Protein AF-A0A645AWK2-F1 (afdb_monomer_lite)

Radius of gyration: 14.15 Å; chains: 1; bounding box: 34×28×27 Å

Organism: NCBI:txid1076179

Secondary structure (DSSP, 8-state):
-PPPP-GGG---EEEE-TT--HHHHHHTTSS-TTSEEEE----SSGGG-PPPSS----SSSSHHHHHHHT-

Sequence (71 aa):
MLGTVTKEMGFKWAEFTPNTAIKKYIEDGQVPKEMHFLQNPDAHYLENILEASRQIVLEENTPQGVINALK

pLDDT: mean 86.82, std 7.55, range [45.84, 95.44]

Structure (mmCIF, N/CA/C/O backbone):
data_AF-A0A645AWK2-F1
#
_entry.id   AF-A0A645AWK2-F1
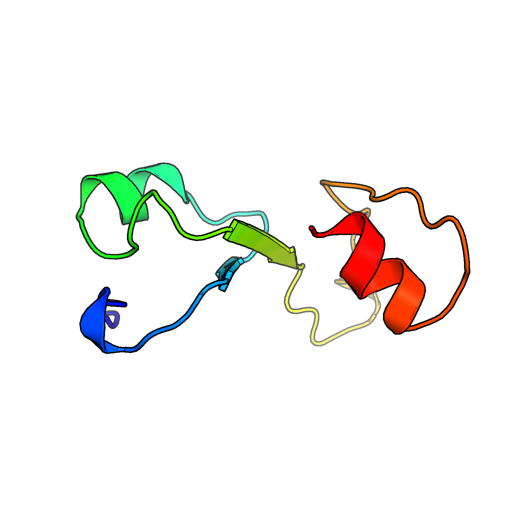#
loop_
_atom_site.group_PDB
_atom_site.id
_atom_site.type_symbol
_atom_site.label_atom_id
_atom_site.label_alt_id
_atom_site.label_comp_id
_atom_site.label_asym_id
_atom_site.label_entity_id
_atom_site.label_seq_id
_atom_site.pdbx_PDB_ins_code
_atom_site.Cartn_x
_atom_site.Cartn_y
_atom_site.Cartn_z
_atom_site.occupancy
_atom_site.B_iso_or_equiv
_atom_site.auth_seq_id
_atom_site.auth_comp_id
_atom_site.auth_asym_id
_atom_site.auth_atom_id
_atom_site.pdbx_PDB_model_num
ATOM 1 N N . MET A 1 1 ? -12.697 -16.742 -6.891 1.00 45.84 1 MET A N 1
ATOM 2 C CA . MET A 1 1 ? -13.173 -15.695 -5.965 1.00 45.84 1 MET A CA 1
ATOM 3 C C . MET A 1 1 ? -11.929 -15.040 -5.390 1.00 45.84 1 MET A C 1
ATOM 5 O O . MET A 1 1 ? -11.097 -15.769 -4.867 1.00 45.84 1 MET A O 1
ATOM 9 N N . LEU A 1 2 ? -11.732 -13.736 -5.598 1.00 62.88 2 LEU A N 1
ATOM 10 C CA . LEU A 1 2 ? -10.701 -12.985 -4.868 1.00 62.88 2 LEU A CA 1
ATOM 11 C C . LEU A 1 2 ? -11.173 -12.848 -3.411 1.00 62.88 2 LEU A C 1
ATOM 13 O O . LEU A 1 2 ? -12.379 -12.771 -3.176 1.00 62.88 2 LEU A O 1
ATOM 17 N N . GLY A 1 3 ? -10.254 -12.924 -2.448 1.00 69.62 3 GLY A N 1
ATOM 18 C CA . GLY A 1 3 ? -10.591 -12.896 -1.022 1.00 69.62 3 GLY A CA 1
ATOM 19 C C . GLY A 1 3 ? -11.091 -11.524 -0.560 1.00 69.62 3 GLY A C 1
ATOM 20 O O . GLY A 1 3 ? -10.691 -10.500 -1.104 1.00 69.62 3 GLY A O 1
ATOM 21 N N . THR A 1 4 ? -11.949 -11.512 0.459 1.00 85.00 4 THR A N 1
ATOM 22 C CA . THR A 1 4 ? -12.437 -10.296 1.126 1.00 85.00 4 THR A CA 1
ATOM 23 C C . THR A 1 4 ? -11.696 -10.107 2.443 1.00 85.00 4 THR A C 1
ATOM 25 O O . THR A 1 4 ? -11.584 -11.050 3.225 1.00 85.00 4 THR A O 1
ATOM 28 N N . VAL A 1 5 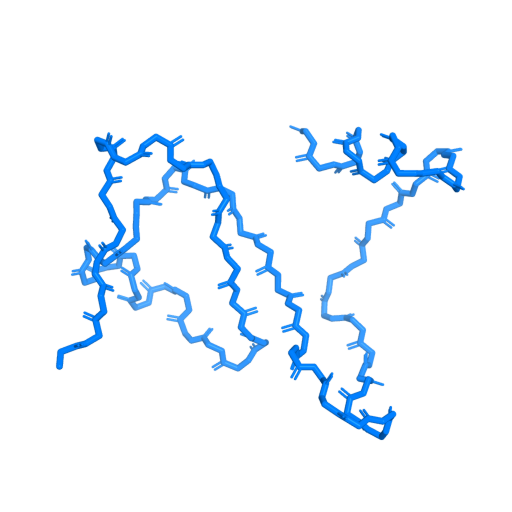? -11.229 -8.888 2.707 1.00 85.69 5 VAL A N 1
ATOM 29 C CA . VAL A 1 5 ? -10.732 -8.491 4.027 1.00 85.69 5 VAL A CA 1
ATOM 30 C C . VAL A 1 5 ? -11.911 -7.963 4.833 1.00 85.69 5 VAL A C 1
ATOM 32 O O . VAL A 1 5 ? -12.638 -7.088 4.369 1.00 85.69 5 VAL A O 1
ATOM 35 N N . THR A 1 6 ? -12.110 -8.474 6.046 1.00 84.31 6 THR A N 1
ATOM 36 C CA . THR A 1 6 ? -13.190 -8.014 6.928 1.00 84.31 6 THR A CA 1
ATOM 37 C C . THR A 1 6 ? -12.637 -7.324 8.172 1.00 84.31 6 THR A C 1
ATOM 39 O O . THR A 1 6 ? -11.467 -7.484 8.531 1.00 84.31 6 THR A O 1
ATOM 42 N N . LYS A 1 7 ? -13.477 -6.535 8.855 1.00 84.75 7 LYS A N 1
ATOM 43 C CA . LYS A 1 7 ? -13.066 -5.799 10.064 1.00 84.75 7 LYS A CA 1
ATOM 44 C C . LYS A 1 7 ? -12.683 -6.738 11.207 1.00 84.75 7 LYS A C 1
ATOM 46 O O . LYS A 1 7 ? -11.794 -6.420 11.993 1.00 84.75 7 LYS A O 1
ATOM 51 N N . GLU A 1 8 ? -13.332 -7.896 11.281 1.00 88.56 8 GLU A N 1
ATOM 52 C CA . GLU A 1 8 ? -13.133 -8.914 12.315 1.00 88.56 8 GLU A CA 1
ATOM 53 C C . GLU A 1 8 ? -11.733 -9.538 12.251 1.00 88.56 8 GLU A C 1
ATOM 55 O O . GLU A 1 8 ? -11.235 -10.022 13.263 1.00 88.56 8 GLU A O 1
ATOM 60 N N . MET A 1 9 ? -11.066 -9.475 11.092 1.00 90.56 9 MET A N 1
ATOM 61 C CA . MET A 1 9 ? -9.686 -9.948 10.936 1.00 90.56 9 MET A CA 1
ATOM 62 C C . MET A 1 9 ? -8.663 -9.035 11.631 1.00 90.56 9 MET A C 1
ATOM 64 O O . MET A 1 9 ? -7.513 -9.422 11.811 1.00 90.56 9 MET A O 1
ATOM 68 N N . GLY A 1 10 ? -9.052 -7.814 12.017 1.00 88.62 10 GLY A N 1
ATOM 69 C CA . GLY A 1 10 ? -8.212 -6.904 12.798 1.00 88.62 10 GLY A CA 1
ATOM 70 C C . GLY A 1 10 ? -7.061 -6.238 12.033 1.00 88.62 10 GLY A C 1
ATOM 71 O O . GLY A 1 10 ? -6.284 -5.498 12.644 1.00 88.62 10 GLY A O 1
ATOM 72 N N . PHE A 1 11 ? -6.956 -6.440 10.716 1.00 90.12 11 PHE A N 1
ATOM 73 C CA . PHE A 1 11 ? -5.950 -5.775 9.887 1.00 90.12 11 PHE A CA 1
ATOM 74 C C . PHE A 1 11 ? -6.142 -4.253 9.867 1.00 90.12 11 PHE A C 1
ATOM 76 O O . PHE A 1 11 ? -7.260 -3.740 9.868 1.00 90.12 11 PHE A O 1
ATOM 83 N N . LYS A 1 12 ? -5.023 -3.521 9.841 1.00 88.69 12 LYS A N 1
ATOM 84 C CA . LYS A 1 12 ? -4.996 -2.045 9.806 1.00 88.69 12 LYS A CA 1
ATOM 85 C C . LYS A 1 12 ? -4.559 -1.480 8.458 1.00 88.69 12 LYS A C 1
ATOM 87 O O . LYS A 1 12 ? -4.875 -0.336 8.147 1.00 88.69 12 LYS A O 1
ATOM 92 N N . TRP A 1 13 ? -3.862 -2.292 7.672 1.00 89.81 13 TRP A N 1
ATOM 93 C CA . TRP A 1 13 ? -3.223 -1.905 6.423 1.00 89.81 13 TRP A CA 1
ATOM 94 C C . TRP A 1 13 ? -3.592 -2.887 5.320 1.00 89.81 13 TRP A C 1
ATOM 96 O O . TRP A 1 13 ? -3.639 -4.093 5.565 1.00 89.81 13 TRP A O 1
ATOM 106 N N . ALA A 1 14 ? -3.863 -2.365 4.129 1.00 90.25 14 ALA A N 1
ATOM 107 C CA . ALA A 1 14 ? -4.018 -3.141 2.908 1.00 90.25 14 ALA A CA 1
ATOM 108 C C . ALA A 1 14 ? -2.996 -2.649 1.878 1.00 90.25 14 ALA A C 1
ATOM 110 O O . ALA A 1 14 ? -2.828 -1.444 1.672 1.00 90.25 14 ALA A O 1
ATOM 111 N N . GLU A 1 15 ? -2.294 -3.590 1.260 1.00 89.44 15 GLU A N 1
ATOM 112 C CA . GLU A 1 15 ? -1.302 -3.324 0.226 1.00 89.44 15 GLU A CA 1
ATOM 113 C C . GLU A 1 15 ? -1.903 -3.566 -1.158 1.00 89.44 15 GLU A C 1
ATOM 115 O O . GLU A 1 15 ? -2.640 -4.529 -1.371 1.00 89.44 15 GLU A O 1
ATOM 120 N N . PHE A 1 16 ? -1.565 -2.693 -2.103 1.00 89.31 16 PHE A N 1
ATOM 121 C CA . PHE A 1 16 ? -1.983 -2.791 -3.491 1.00 89.31 16 PHE A CA 1
ATOM 122 C C . PHE A 1 16 ? -0.818 -2.524 -4.441 1.00 89.31 16 PHE A C 1
ATOM 124 O O . PHE A 1 16 ? 0.078 -1.737 -4.143 1.00 89.31 16 PHE A O 1
ATOM 131 N N . THR A 1 17 ? -0.875 -3.095 -5.643 1.00 88.81 17 THR A N 1
ATOM 132 C CA . THR A 1 17 ? 0.028 -2.676 -6.722 1.00 88.81 17 THR A CA 1
ATOM 133 C C . THR A 1 17 ? -0.420 -1.327 -7.304 1.00 88.81 17 THR A C 1
ATOM 135 O O . THR A 1 17 ? -1.615 -1.007 -7.243 1.00 88.81 17 THR A O 1
ATOM 138 N N . PRO A 1 18 ? 0.477 -0.525 -7.915 1.00 85.19 18 PRO A N 1
ATOM 139 C CA . PRO A 1 18 ? 0.153 0.825 -8.393 1.00 85.19 18 PRO A CA 1
ATOM 140 C C . PRO A 1 18 ? -1.003 0.876 -9.401 1.00 85.19 18 PRO A C 1
ATOM 142 O O . PRO A 1 18 ? -1.738 1.857 -9.451 1.00 85.19 18 PRO A O 1
ATOM 145 N N . ASN A 1 19 ? -1.199 -0.202 -10.166 1.00 85.50 19 ASN A N 1
ATOM 146 C CA . ASN A 1 19 ? -2.243 -0.303 -11.187 1.00 85.50 19 ASN A CA 1
ATOM 147 C C . ASN A 1 19 ? -3.596 -0.785 -10.638 1.00 85.50 19 ASN A C 1
ATOM 149 O O . ASN A 1 19 ? -4.556 -0.936 -11.395 1.00 85.50 19 ASN A O 1
ATOM 153 N N . THR A 1 20 ? -3.697 -1.059 -9.335 1.00 87.69 20 THR A N 1
ATOM 154 C CA . THR A 1 20 ? -4.944 -1.548 -8.748 1.00 87.69 20 THR A CA 1
ATOM 155 C C . THR A 1 20 ? -5.960 -0.418 -8.584 1.00 87.69 20 THR A C 1
ATOM 157 O O . THR A 1 20 ? -5.684 0.617 -7.980 1.00 87.69 20 THR A O 1
ATOM 160 N N . ALA A 1 21 ? -7.191 -0.643 -9.051 1.00 89.00 21 ALA A N 1
ATOM 161 C CA . ALA A 1 21 ? -8.315 0.270 -8.853 1.00 89.00 21 ALA A CA 1
ATOM 162 C C . ALA A 1 21 ? -8.872 0.180 -7.417 1.00 89.00 21 ALA A C 1
ATOM 164 O O . ALA A 1 21 ? -9.967 -0.337 -7.205 1.00 89.00 21 ALA A O 1
ATOM 165 N N . ILE A 1 22 ? -8.128 0.689 -6.426 1.00 89.19 22 ILE A N 1
ATOM 166 C CA . ILE A 1 22 ? -8.451 0.601 -4.983 1.00 89.19 22 ILE A CA 1
ATOM 167 C C . ILE A 1 22 ? -9.903 1.011 -4.691 1.00 89.19 22 ILE A C 1
ATOM 169 O O . ILE A 1 22 ? -10.609 0.323 -3.957 1.00 89.19 22 ILE A O 1
ATOM 173 N N . LYS A 1 23 ? -10.386 2.089 -5.326 1.00 90.56 23 LYS A N 1
ATOM 174 C CA . LYS A 1 23 ? -11.762 2.584 -5.162 1.00 90.56 23 LYS A CA 1
ATOM 175 C C . LYS A 1 23 ? -12.815 1.497 -5.419 1.00 90.56 23 LYS A C 1
ATOM 177 O O . LYS A 1 23 ? -13.751 1.380 -4.636 1.00 90.56 23 LYS A O 1
ATOM 182 N N . LYS A 1 24 ? -12.623 0.663 -6.447 1.00 92.44 24 LYS A N 1
ATOM 183 C CA . LYS A 1 24 ? -13.537 -0.438 -6.774 1.00 92.44 24 LYS A CA 1
ATOM 184 C C . LYS A 1 24 ? -13.599 -1.477 -5.652 1.00 92.44 24 LYS A C 1
ATOM 186 O O . LYS A 1 24 ? -14.681 -1.924 -5.306 1.00 92.44 24 LYS A O 1
ATOM 191 N N . TYR A 1 25 ? -12.462 -1.825 -5.050 1.00 89.69 25 TYR A N 1
ATOM 192 C CA . TYR A 1 25 ? -12.407 -2.788 -3.942 1.00 89.69 25 TYR A CA 1
ATOM 193 C C . TYR A 1 25 ? -13.114 -2.274 -2.682 1.00 89.69 25 TYR A C 1
ATOM 195 O O . TYR A 1 25 ? -13.706 -3.061 -1.94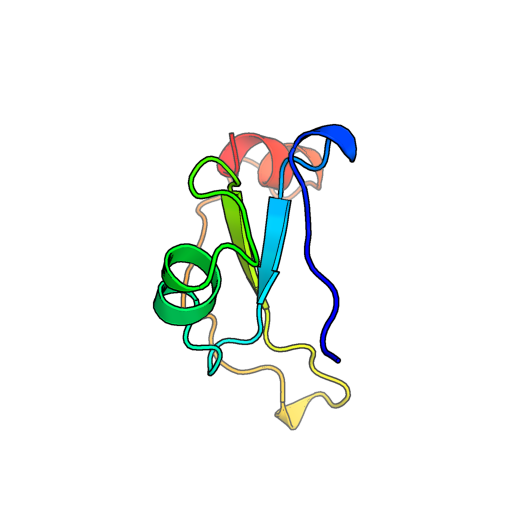7 1.00 89.69 25 TYR A O 1
ATOM 203 N N . ILE A 1 26 ? -13.083 -0.960 -2.450 1.00 90.81 26 ILE A N 1
ATOM 204 C CA . ILE A 1 26 ? -13.821 -0.325 -1.353 1.00 90.81 26 ILE A CA 1
ATOM 205 C C . ILE A 1 26 ? -15.328 -0.319 -1.652 1.00 90.81 26 ILE A C 1
ATOM 207 O O . ILE A 1 26 ? -16.122 -0.692 -0.791 1.00 90.81 26 ILE A O 1
ATOM 211 N N . GLU A 1 27 ? -15.728 0.084 -2.863 1.00 92.25 27 GLU A N 1
ATOM 212 C CA . GLU A 1 27 ? -17.138 0.145 -3.289 1.00 92.25 27 GLU A CA 1
ATOM 213 C C . GLU A 1 27 ? -17.798 -1.241 -3.336 1.00 92.25 27 GLU A C 1
ATOM 215 O O . GLU A 1 27 ? -18.94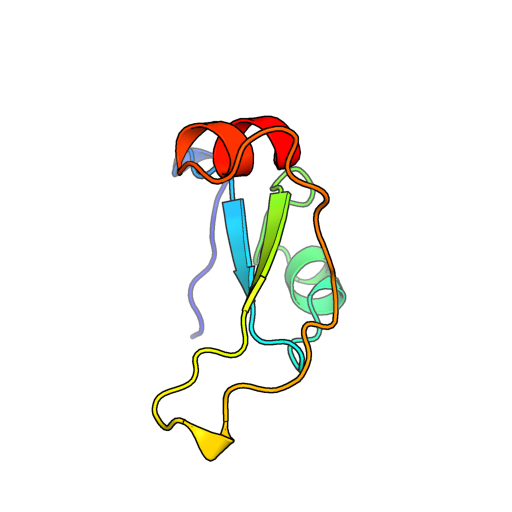5 -1.386 -2.919 1.00 92.25 27 GLU A O 1
ATOM 220 N N . ASP A 1 28 ? -17.052 -2.267 -3.755 1.00 90.88 28 ASP A N 1
ATOM 221 C CA . ASP A 1 28 ? -17.498 -3.664 -3.786 1.00 90.88 28 ASP A CA 1
ATOM 222 C C . ASP A 1 28 ? -17.474 -4.325 -2.385 1.00 90.88 28 ASP A C 1
ATOM 224 O O . ASP A 1 28 ? -17.801 -5.505 -2.252 1.00 90.88 28 ASP A O 1
ATOM 228 N N . GLY A 1 29 ? -17.067 -3.602 -1.330 1.00 88.06 29 GLY A N 1
ATOM 229 C CA . GLY A 1 29 ? -17.019 -4.109 0.047 1.00 88.06 29 GLY A CA 1
ATOM 230 C C . GLY A 1 29 ? -15.923 -5.148 0.311 1.00 88.06 29 GLY A C 1
ATOM 231 O O . GLY A 1 29 ? -15.988 -5.866 1.306 1.00 88.06 29 GLY A O 1
ATOM 232 N N . GLN A 1 30 ? -14.920 -5.249 -0.565 1.00 90.62 30 GLN A N 1
ATOM 233 C CA . GLN A 1 30 ? -13.825 -6.214 -0.436 1.00 90.62 30 GLN A CA 1
ATOM 234 C C . GLN A 1 30 ? -12.742 -5.760 0.546 1.00 90.62 30 GLN A C 1
ATOM 236 O O . GLN A 1 30 ? -12.033 -6.602 1.097 1.00 90.62 30 GLN A O 1
ATOM 241 N N . VAL A 1 31 ? -12.612 -4.445 0.753 1.00 91.06 31 VAL A N 1
ATOM 242 C CA . VAL A 1 31 ? -11.673 -3.844 1.706 1.00 91.06 31 VAL A CA 1
ATOM 243 C C . VAL A 1 31 ? -12.372 -2.732 2.503 1.00 91.06 31 VAL A C 1
ATOM 245 O O . VAL A 1 31 ? -12.976 -1.840 1.901 1.00 91.06 31 VAL A O 1
ATOM 248 N N . PRO A 1 32 ? -12.302 -2.745 3.849 1.00 90.81 32 PRO A N 1
ATOM 249 C CA . PRO A 1 32 ? -12.863 -1.693 4.687 1.00 90.81 32 PRO A CA 1
ATOM 250 C C . PRO A 1 32 ? -12.248 -0.320 4.386 1.00 90.81 32 PRO A C 1
ATOM 252 O O . PRO A 1 32 ? -11.030 -0.167 4.301 1.00 90.81 32 PRO A O 1
ATOM 255 N N . LYS A 1 33 ? -13.101 0.705 4.276 1.00 89.06 33 LYS A N 1
ATOM 256 C CA . LYS A 1 33 ? -12.703 2.085 3.942 1.00 89.06 33 LYS A CA 1
ATOM 257 C C . LYS A 1 33 ? -11.805 2.754 4.990 1.00 89.06 33 LYS A C 1
ATOM 259 O O . LYS A 1 33 ? -11.183 3.766 4.697 1.00 89.06 33 LYS A O 1
ATOM 264 N N . GLU A 1 34 ? -11.804 2.243 6.217 1.00 89.31 34 GLU A N 1
ATOM 265 C CA . GLU A 1 34 ? -11.001 2.749 7.332 1.00 89.31 34 GLU A CA 1
ATOM 266 C C . GLU A 1 34 ? -9.566 2.203 7.370 1.00 89.31 34 GLU A C 1
ATOM 268 O O . GLU A 1 34 ? -8.790 2.621 8.225 1.00 89.31 34 GLU A O 1
ATOM 273 N N . MET A 1 35 ? -9.220 1.246 6.503 1.00 90.25 35 MET A N 1
ATOM 274 C CA . MET A 1 35 ? -7.856 0.729 6.435 1.00 90.25 35 MET A CA 1
ATOM 275 C C . MET A 1 35 ? -6.926 1.750 5.786 1.00 90.25 35 MET A C 1
ATOM 277 O O . MET A 1 35 ? -7.307 2.483 4.874 1.00 90.25 35 MET A O 1
ATOM 281 N N . HIS A 1 36 ? -5.675 1.762 6.230 1.00 88.38 36 HIS A N 1
ATOM 282 C CA . HIS A 1 36 ? -4.628 2.516 5.561 1.00 88.38 36 HIS A CA 1
ATOM 283 C C . HIS A 1 36 ? -4.143 1.751 4.322 1.00 88.38 36 HIS A C 1
ATOM 285 O O . HIS A 1 36 ? -4.080 0.519 4.327 1.00 88.38 36 HIS A O 1
ATOM 291 N N . PHE A 1 37 ? -3.775 2.477 3.265 1.00 88.00 37 PHE A N 1
ATOM 292 C CA . PHE A 1 37 ? -3.346 1.876 2.002 1.00 88.00 37 PHE A CA 1
ATOM 293 C C . PHE A 1 37 ? -1.869 2.129 1.725 1.00 88.00 37 PHE A C 1
ATOM 295 O O . PHE A 1 37 ? -1.411 3.276 1.756 1.00 88.00 37 PHE A O 1
ATOM 302 N N . LEU A 1 38 ? -1.155 1.052 1.404 1.00 88.31 38 LEU A N 1
ATOM 303 C CA . LEU A 1 38 ? 0.193 1.092 0.844 1.00 88.31 38 LEU A CA 1
ATOM 304 C C . LEU A 1 38 ? 0.135 0.707 -0.630 1.00 88.31 38 LEU A C 1
ATOM 306 O O . LEU A 1 38 ? -0.611 -0.194 -1.010 1.00 88.31 38 LEU A O 1
ATOM 310 N N . GLN A 1 39 ? 0.921 1.401 -1.451 1.00 87.25 39 GLN A N 1
ATOM 311 C CA . GLN A 1 39 ? 1.099 1.060 -2.855 1.00 87.25 39 GLN A CA 1
ATOM 312 C C . GLN A 1 39 ? 2.559 0.719 -3.112 1.00 87.25 39 GLN A C 1
ATOM 314 O O . GLN A 1 39 ? 3.409 1.603 -3.045 1.00 87.25 39 GLN A O 1
ATOM 319 N N . ASN A 1 40 ? 2.826 -0.545 -3.424 1.00 87.12 40 ASN A N 1
ATOM 320 C CA . ASN A 1 40 ? 4.166 -1.052 -3.700 1.00 87.12 40 ASN A CA 1
ATOM 321 C C . ASN A 1 40 ? 4.166 -1.810 -5.031 1.00 87.12 40 ASN A C 1
ATOM 323 O O . ASN A 1 40 ? 3.162 -2.431 -5.375 1.00 87.12 40 ASN A O 1
ATOM 327 N N . PRO A 1 41 ? 5.270 -1.793 -5.793 1.00 86.69 41 PRO A N 1
ATOM 328 C CA . PRO A 1 41 ? 5.311 -2.373 -7.134 1.00 86.69 41 PRO A CA 1
ATOM 329 C C . PRO A 1 41 ? 5.211 -3.905 -7.173 1.00 86.69 41 PRO A C 1
ATOM 331 O O . PRO A 1 41 ? 5.011 -4.439 -8.259 1.00 86.69 41 PRO A O 1
ATOM 334 N N . ASP A 1 42 ? 5.363 -4.597 -6.036 1.00 88.62 42 ASP A N 1
ATOM 335 C CA . ASP A 1 42 ? 5.496 -6.063 -5.969 1.00 88.62 42 ASP A CA 1
ATOM 336 C C . ASP A 1 42 ? 6.555 -6.582 -6.968 1.00 88.62 42 ASP A C 1
ATOM 338 O O . ASP A 1 42 ? 6.361 -7.512 -7.755 1.00 88.62 42 ASP A O 1
ATOM 342 N N . ALA A 1 43 ? 7.683 -5.866 -7.016 1.00 88.56 43 ALA A N 1
ATOM 343 C CA . ALA A 1 43 ? 8.724 -6.075 -8.008 1.00 88.56 43 ALA A CA 1
ATOM 344 C C . ALA A 1 43 ? 9.463 -7.396 -7.753 1.00 88.56 43 ALA A C 1
ATOM 346 O O . ALA A 1 43 ? 10.065 -7.590 -6.698 1.00 88.56 43 ALA A O 1
ATOM 347 N N . HIS A 1 44 ? 9.465 -8.276 -8.756 1.00 90.69 44 HIS A N 1
ATOM 348 C CA . HIS A 1 44 ? 10.211 -9.542 -8.742 1.00 90.69 44 HIS A CA 1
ATOM 349 C C . HIS A 1 44 ? 11.575 -9.435 -9.447 1.00 90.69 44 HIS A C 1
ATOM 351 O O . HIS A 1 44 ? 12.429 -10.306 -9.283 1.00 90.69 44 HIS A O 1
ATOM 357 N N . TYR A 1 45 ? 11.786 -8.353 -10.203 1.00 90.88 45 TYR A N 1
ATOM 358 C CA . TYR A 1 45 ? 13.030 -8.028 -10.898 1.00 90.88 45 TYR A CA 1
ATOM 359 C C . TYR A 1 45 ? 13.384 -6.549 -10.704 1.00 90.88 45 TYR A C 1
ATOM 361 O O . TYR A 1 45 ? 12.513 -5.719 -10.428 1.00 90.88 45 TYR A O 1
ATOM 369 N N . LEU A 1 46 ? 14.669 -6.214 -10.843 1.00 89.00 46 LEU A N 1
ATOM 370 C CA . LEU A 1 46 ? 15.189 -4.868 -10.570 1.00 89.00 46 LEU A CA 1
ATOM 371 C C . LEU A 1 46 ? 14.598 -3.818 -11.513 1.00 89.00 46 LEU A C 1
ATOM 373 O O . LEU A 1 46 ? 14.259 -2.721 -11.085 1.00 89.00 46 LEU A O 1
ATOM 377 N N . GLU A 1 47 ? 14.414 -4.170 -12.780 1.00 87.19 47 GLU A N 1
ATOM 378 C CA . GLU A 1 47 ? 13.795 -3.329 -13.802 1.00 87.19 47 GLU A CA 1
ATOM 379 C C . GLU A 1 47 ? 12.322 -2.992 -13.514 1.00 87.19 47 GLU A C 1
ATOM 381 O O . GLU A 1 47 ? 11.776 -2.061 -14.103 1.00 87.19 47 GLU A O 1
ATOM 386 N N . ASN A 1 48 ? 11.673 -3.724 -12.601 1.00 84.38 48 ASN A N 1
ATOM 387 C CA . ASN A 1 48 ? 10.308 -3.450 -12.157 1.00 84.38 48 ASN A CA 1
ATOM 388 C C . ASN A 1 48 ? 10.248 -2.563 -10.906 1.00 84.38 48 ASN A C 1
ATOM 390 O O . ASN A 1 48 ? 9.151 -2.213 -10.466 1.00 84.38 48 ASN A O 1
ATOM 394 N N . ILE A 1 49 ? 11.394 -2.168 -10.341 1.00 85.12 49 ILE A N 1
ATOM 395 C CA . ILE A 1 49 ? 11.458 -1.129 -9.312 1.00 85.12 49 ILE A CA 1
ATOM 396 C C . ILE A 1 49 ? 11.288 0.221 -10.014 1.00 85.12 49 ILE A C 1
ATOM 398 O O . ILE A 1 49 ? 12.245 0.859 -10.448 1.00 85.12 49 ILE A O 1
ATOM 402 N N . LEU A 1 50 ? 10.029 0.618 -10.178 1.00 78.62 50 LEU A N 1
ATOM 403 C CA . LEU A 1 50 ? 9.644 1.899 -10.760 1.00 78.62 50 LEU A CA 1
ATOM 404 C C . LEU A 1 50 ? 9.759 3.024 -9.729 1.00 78.62 50 LEU A C 1
ATOM 406 O O . LEU A 1 50 ? 9.810 2.790 -8.519 1.00 78.62 50 LEU A O 1
ATOM 410 N N . GLU A 1 51 ? 9.743 4.261 -10.217 1.00 77.56 51 GLU A N 1
ATOM 411 C CA . GLU A 1 51 ? 9.622 5.427 -9.350 1.00 77.56 51 GLU A CA 1
ATOM 412 C C . GLU A 1 51 ? 8.335 5.340 -8.517 1.00 77.56 51 GLU A C 1
ATOM 414 O O . GLU A 1 51 ? 7.258 5.004 -9.020 1.00 77.56 51 GLU A O 1
ATOM 419 N N . ALA A 1 52 ? 8.458 5.604 -7.216 1.00 75.44 52 ALA A N 1
ATOM 420 C CA . ALA A 1 52 ? 7.341 5.475 -6.298 1.00 75.44 52 ALA A CA 1
ATOM 421 C C . ALA A 1 52 ? 6.258 6.518 -6.619 1.00 75.44 52 ALA A C 1
ATOM 423 O O . ALA A 1 52 ? 6.526 7.718 -6.637 1.00 75.44 52 ALA A O 1
ATOM 424 N N . SER A 1 53 ? 5.010 6.069 -6.791 1.00 75.12 53 SER A N 1
ATOM 425 C CA . SER A 1 53 ? 3.849 6.956 -6.977 1.00 75.12 53 SER A CA 1
ATOM 426 C C . SER A 1 53 ? 3.536 7.799 -5.737 1.00 75.12 53 SER A C 1
ATOM 428 O O . SER A 1 53 ? 2.825 8.801 -5.820 1.00 75.12 53 SER A O 1
ATOM 430 N N . ARG A 1 54 ? 4.059 7.393 -4.576 1.00 78.44 54 ARG A N 1
ATOM 431 C CA . ARG A 1 54 ? 3.927 8.088 -3.302 1.00 78.44 54 ARG A CA 1
ATOM 432 C C . ARG A 1 54 ? 5.267 8.073 -2.584 1.00 78.44 54 ARG A C 1
ATOM 434 O O . ARG A 1 54 ? 5.869 7.021 -2.406 1.00 78.44 54 ARG A O 1
ATOM 441 N N . GLN A 1 55 ? 5.701 9.245 -2.145 1.00 82.81 55 GLN A N 1
ATOM 442 C CA . GLN A 1 55 ? 6.903 9.406 -1.336 1.00 82.81 55 GLN A CA 1
ATOM 443 C C . GLN A 1 55 ? 6.495 9.733 0.100 1.00 82.81 55 GLN A C 1
ATOM 445 O O . GLN A 1 55 ? 5.527 10.462 0.329 1.00 82.81 55 GLN A O 1
ATOM 450 N N . ILE A 1 56 ? 7.224 9.175 1.063 1.00 85.88 56 ILE A N 1
ATOM 451 C CA . ILE A 1 56 ? 7.120 9.532 2.478 1.00 85.88 56 ILE A CA 1
ATOM 452 C C . ILE A 1 56 ? 8.416 10.218 2.891 1.00 85.88 56 ILE A C 1
ATOM 454 O O . ILE A 1 56 ? 9.499 9.818 2.467 1.00 85.88 56 ILE A O 1
ATOM 458 N N . VAL A 1 57 ? 8.303 11.267 3.699 1.00 88.88 57 VAL A N 1
ATOM 459 C CA . VAL A 1 57 ? 9.467 11.939 4.276 1.00 88.88 57 VAL A CA 1
ATOM 460 C C . VAL A 1 57 ? 9.772 11.267 5.605 1.00 88.88 57 VAL A C 1
ATOM 462 O O . VAL A 1 57 ? 8.894 11.161 6.458 1.00 88.88 57 VAL A O 1
ATOM 465 N N . LEU A 1 58 ? 11.006 10.799 5.762 1.00 92.62 58 LEU A N 1
ATOM 466 C CA . LEU A 1 58 ? 11.472 10.176 6.994 1.00 92.62 58 LEU A CA 1
ATOM 467 C C . LEU A 1 58 ? 12.297 11.185 7.795 1.00 92.62 58 LEU A C 1
ATOM 469 O O . LEU A 1 58 ? 13.218 11.793 7.254 1.00 92.62 58 LEU A O 1
ATOM 473 N N . GLU A 1 59 ? 11.996 11.331 9.084 1.00 91.75 59 GLU A N 1
ATOM 474 C CA . GLU A 1 59 ? 12.836 12.104 10.015 1.00 91.75 59 GLU A CA 1
ATOM 475 C C . GLU A 1 59 ? 14.149 11.370 10.330 1.00 91.75 59 GLU A C 1
ATOM 477 O O . GLU A 1 59 ? 15.186 11.987 10.564 1.00 91.75 59 GLU A O 1
ATOM 482 N N . GLU A 1 60 ? 14.110 10.037 10.288 1.00 93.88 60 GLU A N 1
ATOM 483 C CA . GLU A 1 60 ? 15.239 9.147 10.527 1.00 93.88 60 GLU A CA 1
ATOM 484 C C . GLU A 1 60 ? 15.229 7.983 9.525 1.00 93.88 60 GLU A C 1
ATOM 486 O O . GLU A 1 60 ? 14.179 7.420 9.211 1.00 93.88 60 GLU A O 1
ATOM 491 N N . ASN A 1 61 ? 16.405 7.586 9.025 1.00 94.56 61 ASN A N 1
ATOM 492 C CA . ASN A 1 61 ? 16.534 6.458 8.096 1.00 94.56 61 ASN A CA 1
ATOM 493 C C . ASN A 1 61 ? 16.576 5.117 8.851 1.00 94.56 61 ASN A C 1
ATOM 495 O O . ASN A 1 61 ? 17.586 4.411 8.853 1.00 94.56 61 ASN A O 1
ATOM 499 N N . THR A 1 62 ? 15.491 4.802 9.557 1.00 95.44 62 THR A N 1
ATOM 500 C CA . THR A 1 62 ? 15.329 3.571 10.339 1.00 95.44 62 THR A CA 1
ATOM 501 C C . THR A 1 62 ? 13.949 2.953 10.078 1.00 95.44 62 THR A C 1
ATOM 503 O O . THR A 1 62 ? 13.026 3.658 9.656 1.00 95.44 62 THR A O 1
ATOM 506 N N . PRO A 1 63 ? 13.742 1.654 10.372 1.00 93.25 63 PRO A N 1
ATOM 507 C CA . PRO A 1 63 ? 12.405 1.057 10.338 1.00 93.25 63 PRO A CA 1
ATOM 508 C C . PRO A 1 63 ? 11.391 1.808 11.215 1.00 93.25 63 PRO A C 1
ATOM 510 O O . PRO A 1 63 ? 10.220 1.918 10.857 1.00 93.25 63 PRO A O 1
ATOM 513 N N . GLN A 1 64 ? 11.839 2.364 12.345 1.00 93.69 64 GLN A N 1
ATOM 514 C CA . GLN A 1 64 ? 10.983 3.151 13.228 1.00 93.69 64 GLN A CA 1
ATOM 515 C C . GLN A 1 64 ? 10.577 4.487 12.591 1.00 93.69 64 GLN A C 1
ATOM 517 O O . GLN A 1 64 ? 9.415 4.878 12.715 1.00 93.69 64 GLN A O 1
ATOM 522 N N . GLY A 1 65 ? 11.479 5.123 11.839 1.00 94.06 65 GLY A N 1
ATOM 523 C CA . GLY A 1 65 ? 11.183 6.305 11.033 1.00 94.06 65 GLY A CA 1
ATOM 524 C C . GLY A 1 65 ? 10.079 6.052 10.011 1.00 94.06 65 GLY A C 1
ATOM 525 O O . GLY A 1 65 ? 9.154 6.854 9.897 1.00 94.06 65 GLY A O 1
ATOM 526 N N . VAL A 1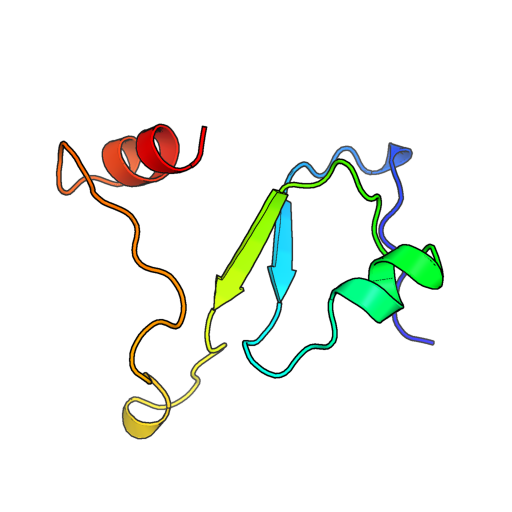 66 ? 10.108 4.895 9.339 1.00 90.75 66 VAL A N 1
ATOM 527 C CA . VAL A 1 66 ? 9.038 4.478 8.414 1.00 90.75 66 VAL A CA 1
ATOM 528 C C . VAL A 1 66 ? 7.711 4.308 9.151 1.00 90.75 66 VAL A C 1
ATOM 530 O O . VAL A 1 66 ? 6.696 4.845 8.718 1.00 90.75 66 VAL A O 1
ATOM 533 N N . ILE A 1 67 ? 7.707 3.611 10.293 1.00 89.44 67 ILE A N 1
ATOM 534 C CA . ILE A 1 67 ? 6.494 3.430 11.106 1.00 89.44 67 ILE A CA 1
ATOM 535 C C . ILE A 1 67 ? 5.923 4.784 11.546 1.00 89.44 67 ILE A C 1
ATOM 537 O O . ILE A 1 67 ? 4.709 4.961 11.545 1.00 89.44 67 ILE A O 1
ATOM 541 N N . ASN A 1 68 ? 6.775 5.734 11.929 1.00 90.62 68 ASN A N 1
ATOM 542 C CA . ASN A 1 68 ? 6.342 7.055 12.374 1.00 90.62 68 ASN A CA 1
ATOM 543 C C . ASN A 1 68 ? 5.763 7.894 11.229 1.00 90.62 68 ASN A C 1
ATOM 545 O O . ASN A 1 68 ? 4.739 8.533 11.433 1.00 90.62 68 ASN A O 1
ATOM 549 N N . ALA A 1 69 ? 6.350 7.837 10.031 1.00 88.94 69 ALA A N 1
ATOM 550 C CA . ALA A 1 69 ? 5.844 8.541 8.849 1.00 88.94 69 ALA A CA 1
ATOM 551 C C . ALA A 1 69 ? 4.508 7.983 8.313 1.00 88.94 69 ALA A C 1
A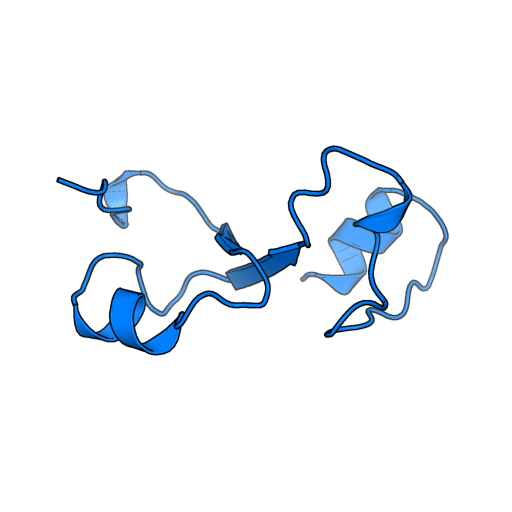TOM 553 O O . ALA A 1 69 ? 3.851 8.625 7.494 1.00 88.94 69 ALA A O 1
ATOM 554 N N . LEU A 1 70 ? 4.123 6.778 8.743 1.00 84.88 70 LEU A N 1
ATOM 555 C CA . LEU A 1 70 ? 2.895 6.088 8.342 1.00 84.88 70 LEU A CA 1
ATOM 556 C C . LEU A 1 70 ? 1.745 6.212 9.363 1.00 84.88 70 LEU A C 1
ATOM 558 O O . LEU A 1 70 ? 0.634 5.781 9.050 1.00 84.88 70 LEU A O 1
ATOM 562 N N . LYS A 1 71 ? 1.996 6.755 10.562 1.00 72.44 71 LYS A N 1
ATOM 563 C CA . LYS A 1 71 ? 0.967 7.038 11.584 1.00 72.44 71 LYS A CA 1
ATOM 564 C C . LYS A 1 71 ? 0.163 8.287 11.236 1.00 72.44 71 LYS A C 1
ATOM 566 O O . LYS A 1 71 ? -1.053 8.266 11.528 1.00 72.44 71 LYS A O 1
#

Foldseek 3Di:
DPAADDVVVVAQEDEDEPPDPVVVCCVVNRYPPRHHYDYDNPDPDPVSRDDDPDDFDFPDPDPVSVVVSRD